Protein AF-A0A3N5LTW9-F1 (afdb_monomer_lite)

pLDDT: mean 76.91, std 12.62, range [43.5, 91.81]

Secondary structure (DSSP, 8-state):
---PPEEE--TTTPPPEEEEEEEE--SSS--SPEEEEEEE-TTS-EEEEEEESS----HHHHHHHH--

Radius of gyration: 15.28 Å; chains: 1; bounding box: 32×19×47 Å

Structure (mmCIF, N/CA/C/O backbone):
data_AF-A0A3N5LTW9-F1
#
_entry.id   AF-A0A3N5LTW9-F1
#
loop_
_atom_site.group_PDB
_atom_site.id
_atom_site.type_symbol
_atom_site.label_atom_id
_atom_site.label_alt_id
_atom_site.label_comp_id
_atom_site.label_asym_id
_atom_site.label_entity_id
_atom_site.label_seq_id
_atom_site.pdbx_PDB_ins_code
_atom_site.Cartn_x
_atom_site.Cartn_y
_atom_site.Cartn_z
_atom_site.occupancy
_atom_site.B_iso_or_equiv
_atom_site.auth_seq_id
_atom_site.auth_comp_id
_atom_site.auth_asym_id
_atom_site.auth_atom_id
_atom_site.pdbx_PDB_model_num
ATOM 1 N N . MET A 1 1 ? -15.803 0.336 -7.392 1.00 43.50 1 MET A N 1
ATOM 2 C CA . MET A 1 1 ? -14.594 1.054 -7.861 1.00 43.50 1 MET A CA 1
ATOM 3 C C . MET A 1 1 ? -13.512 0.026 -8.144 1.00 43.50 1 MET A C 1
ATOM 5 O O . MET A 1 1 ? -13.361 -0.892 -7.350 1.00 43.50 1 MET A O 1
ATOM 9 N N . ARG A 1 2 ? -12.863 0.096 -9.311 1.00 45.34 2 ARG A N 1
ATOM 10 C CA . ARG A 1 2 ? -11.945 -0.945 -9.797 1.00 45.34 2 ARG A CA 1
ATOM 11 C C . ARG A 1 2 ? -10.617 -0.882 -9.039 1.00 45.34 2 ARG A C 1
ATOM 13 O O . ARG A 1 2 ? -9.907 0.110 -9.136 1.00 45.34 2 ARG A O 1
ATOM 20 N N . ASN A 1 3 ? -10.302 -1.951 -8.311 1.00 56.03 3 ASN A N 1
ATOM 21 C CA . ASN A 1 3 ? -8.984 -2.220 -7.733 1.00 56.03 3 ASN A CA 1
ATOM 22 C C . ASN A 1 3 ? -8.035 -2.769 -8.816 1.00 56.03 3 ASN A C 1
ATOM 24 O O . ASN A 1 3 ? -7.483 -3.857 -8.654 1.00 56.03 3 ASN A O 1
ATOM 28 N N . ASP A 1 4 ? -7.967 -2.093 -9.961 1.00 61.72 4 ASP A N 1
ATOM 29 C CA . ASP A 1 4 ? -7.215 -2.576 -11.117 1.00 61.72 4 ASP A CA 1
ATOM 30 C C . ASP A 1 4 ? -5.721 -2.308 -10.920 1.00 61.72 4 ASP A C 1
ATOM 32 O O . ASP A 1 4 ? -5.333 -1.272 -10.374 1.00 61.72 4 ASP A O 1
ATOM 36 N N . ILE A 1 5 ? -4.892 -3.262 -11.334 1.00 71.06 5 ILE A N 1
ATOM 37 C CA . ILE A 1 5 ? -3.441 -3.124 -11.285 1.00 71.06 5 ILE A CA 1
ATOM 38 C C . ILE A 1 5 ? -3.027 -2.246 -12.465 1.00 71.06 5 ILE A C 1
ATOM 40 O O . ILE A 1 5 ? -3.193 -2.628 -13.622 1.00 71.06 5 ILE A O 1
ATOM 44 N N . SER A 1 6 ? -2.450 -1.084 -12.176 1.00 76.19 6 SER A N 1
ATOM 45 C CA . SER A 1 6 ? -1.872 -0.213 -13.195 1.00 76.19 6 SER A CA 1
ATOM 46 C C . SER A 1 6 ? -0.438 -0.638 -13.482 1.00 76.19 6 SER A C 1
ATOM 48 O O . SER A 1 6 ? 0.369 -0.787 -12.566 1.00 76.19 6 SER A O 1
ATOM 50 N N . ILE A 1 7 ? -0.101 -0.812 -14.758 1.00 77.19 7 ILE A N 1
ATOM 51 C CA . ILE A 1 7 ? 1.270 -1.105 -15.185 1.00 77.19 7 ILE A CA 1
ATOM 52 C C . ILE A 1 7 ? 1.996 0.220 -15.407 1.00 77.19 7 ILE A C 1
ATOM 54 O O . ILE A 1 7 ? 1.529 1.059 -16.176 1.00 77.19 7 ILE A O 1
ATOM 58 N N . ASN A 1 8 ? 3.141 0.398 -14.756 1.00 72.06 8 ASN A N 1
ATOM 59 C CA . ASN A 1 8 ? 4.053 1.496 -15.026 1.00 72.06 8 ASN A CA 1
ATOM 60 C C . ASN A 1 8 ? 5.241 0.954 -15.835 1.00 72.06 8 ASN A C 1
ATOM 62 O O . ASN A 1 8 ? 6.074 0.183 -15.345 1.00 72.06 8 ASN A O 1
ATOM 66 N N . TYR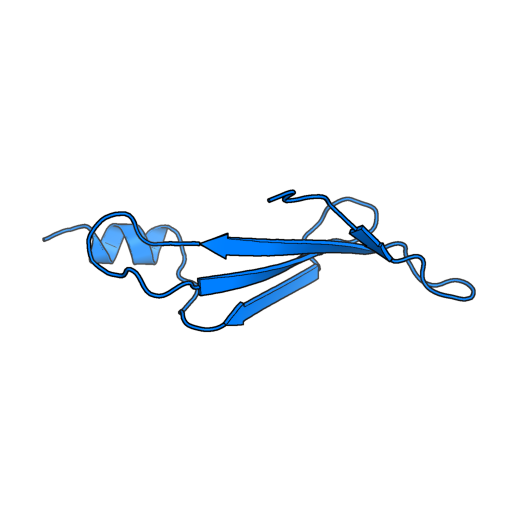 A 1 9 ? 5.264 1.307 -17.119 1.00 67.56 9 TYR A N 1
ATOM 67 C CA . TYR A 1 9 ? 6.365 0.989 -18.016 1.00 67.56 9 TYR A CA 1
ATOM 68 C C . TYR A 1 9 ? 7.452 2.039 -17.798 1.00 67.56 9 TYR A C 1
ATOM 70 O O . TYR A 1 9 ? 7.269 3.193 -18.176 1.00 67.56 9 TYR A O 1
ATOM 78 N N . GLY A 1 10 ? 8.568 1.658 -17.174 1.00 61.78 10 GLY A N 1
ATOM 79 C CA . GLY A 1 10 ? 9.695 2.572 -17.011 1.00 61.78 10 GLY A CA 1
ATOM 80 C C . GLY A 1 10 ? 10.189 3.058 -18.376 1.00 61.78 10 GLY A C 1
ATOM 81 O O . GLY A 1 10 ? 10.546 2.242 -19.227 1.00 61.78 10 GLY A O 1
ATOM 82 N N . GLU A 1 11 ? 10.195 4.373 -18.600 1.00 56.12 11 GLU A N 1
ATOM 83 C CA . GLU A 1 11 ? 10.717 4.953 -19.839 1.00 56.12 11 GLU A CA 1
ATOM 84 C C . GLU A 1 11 ? 12.196 4.573 -20.015 1.00 56.12 11 GLU A C 1
ATOM 86 O O . GLU A 1 11 ? 13.008 4.749 -19.111 1.00 56.12 11 GLU A O 1
ATOM 91 N N . ASN A 1 12 ? 12.532 4.027 -21.189 1.00 51.62 12 ASN A N 1
ATOM 92 C CA . ASN A 1 12 ? 13.888 3.655 -21.609 1.00 51.62 12 ASN A CA 1
ATOM 93 C C . ASN A 1 12 ? 14.674 2.778 -20.612 1.00 51.62 12 ASN A C 1
ATOM 95 O O . ASN A 1 12 ? 15.643 3.214 -19.992 1.00 51.62 12 ASN A O 1
ATOM 99 N N . SER A 1 13 ? 14.361 1.477 -20.597 1.00 56.03 13 SER A N 1
ATOM 100 C CA . SER A 1 13 ? 15.107 0.410 -19.887 1.00 56.03 13 SER A CA 1
ATOM 101 C C . SER A 1 13 ? 14.828 0.279 -18.383 1.00 56.03 13 SER A C 1
ATOM 103 O O . SER A 1 13 ? 15.556 -0.423 -17.681 1.00 56.03 13 SER A O 1
ATOM 105 N N . GLY A 1 14 ? 13.773 0.919 -17.871 1.00 59.75 14 GLY A N 1
ATOM 106 C CA . GLY A 1 14 ? 13.315 0.717 -16.495 1.00 59.75 14 GLY A CA 1
ATOM 107 C C . GLY A 1 14 ? 12.560 -0.606 -16.320 1.00 59.75 14 GLY A C 1
ATOM 108 O O . GLY A 1 14 ? 11.837 -1.047 -17.212 1.00 59.75 14 GLY A O 1
ATOM 109 N N . GLN A 1 15 ? 12.717 -1.253 -15.161 1.00 68.06 15 GLN A N 1
ATOM 110 C CA . GLN A 1 15 ? 11.956 -2.460 -14.818 1.00 68.06 15 GLN A CA 1
ATOM 111 C C . GLN A 1 15 ? 10.453 -2.145 -14.804 1.00 68.06 15 GLN A C 1
ATOM 113 O O . GLN A 1 15 ? 10.039 -1.163 -14.191 1.00 68.06 15 GLN A O 1
ATOM 118 N N . THR A 1 16 ? 9.633 -2.980 -15.451 1.00 79.12 16 THR A N 1
ATOM 119 C CA . THR A 1 16 ? 8.169 -2.893 -15.349 1.00 79.12 16 THR A CA 1
ATOM 120 C C . THR A 1 16 ? 7.755 -3.004 -13.888 1.00 79.12 16 THR A C 1
ATOM 122 O O . THR A 1 16 ? 8.117 -3.977 -13.218 1.00 79.12 16 THR A O 1
ATOM 125 N N . THR A 1 17 ? 6.990 -2.029 -13.405 1.00 83.00 17 THR A N 1
ATOM 126 C CA . THR A 1 17 ? 6.400 -2.069 -12.069 1.00 83.00 17 THR A CA 1
ATOM 127 C C . THR A 1 17 ? 4.884 -2.086 -12.160 1.00 83.00 17 THR A C 1
ATOM 129 O O . THR A 1 17 ? 4.280 -1.589 -13.111 1.00 83.00 17 THR A O 1
ATOM 132 N N . TYR A 1 18 ? 4.261 -2.709 -11.173 1.00 84.69 18 TYR A N 1
ATOM 133 C CA . TYR A 1 18 ? 2.816 -2.781 -11.048 1.00 84.69 18 TYR A CA 1
ATOM 134 C C . TYR A 1 18 ? 2.402 -1.985 -9.830 1.00 84.69 18 TYR A C 1
ATOM 136 O O . TYR A 1 18 ? 2.955 -2.177 -8.755 1.00 84.69 18 TYR A O 1
ATOM 144 N N . PHE A 1 19 ? 1.418 -1.118 -9.981 1.00 85.88 19 PHE A N 1
ATOM 145 C CA . PHE A 1 19 ? 0.935 -0.257 -8.919 1.00 85.88 19 PHE A CA 1
ATOM 146 C C . PHE A 1 19 ? -0.546 -0.516 -8.669 1.00 85.88 19 PHE A C 1
ATOM 148 O O . PHE A 1 19 ? -1.345 -0.584 -9.602 1.00 85.88 19 PHE A O 1
ATOM 155 N N . THR A 1 20 ? -0.935 -0.616 -7.403 1.00 86.75 20 THR A N 1
ATOM 156 C CA . THR A 1 20 ? -2.343 -0.619 -7.000 1.00 86.75 20 THR A CA 1
ATOM 157 C C . THR A 1 20 ? -2.528 0.292 -5.801 1.00 86.75 20 THR A C 1
ATOM 159 O O . THR A 1 20 ? -1.745 0.278 -4.855 1.00 86.75 20 THR A O 1
ATOM 162 N N . ARG A 1 21 ? -3.639 1.024 -5.808 1.00 88.25 21 ARG A N 1
ATOM 163 C CA . ARG A 1 21 ? -4.130 1.761 -4.646 1.00 88.25 21 ARG A CA 1
ATOM 164 C C . ARG A 1 21 ? -5.426 1.127 -4.169 1.00 88.25 21 ARG A C 1
ATOM 166 O O . ARG A 1 21 ? -6.327 0.897 -4.973 1.00 88.25 21 ARG A O 1
ATOM 173 N N . LYS A 1 22 ? -5.514 0.832 -2.878 1.00 84.56 22 LYS A N 1
ATOM 174 C CA . LYS A 1 22 ? -6.701 0.270 -2.230 1.00 84.56 22 LYS A CA 1
ATOM 175 C C . LYS A 1 22 ? -7.091 1.137 -1.046 1.00 84.56 22 LYS A C 1
ATOM 177 O O . LYS A 1 22 ? -6.230 1.596 -0.305 1.00 84.56 22 LYS A O 1
ATOM 182 N N . THR A 1 23 ? -8.389 1.318 -0.856 1.00 85.88 23 THR A N 1
ATOM 183 C CA . THR A 1 23 ? -8.937 1.956 0.341 1.00 85.88 23 THR A CA 1
ATOM 184 C C . THR A 1 23 ? -9.488 0.868 1.249 1.00 85.88 23 THR A C 1
ATOM 186 O O . THR A 1 23 ? -10.335 0.082 0.825 1.00 85.88 23 THR A O 1
ATOM 189 N N . VAL A 1 24 ? -8.993 0.809 2.480 1.00 83.38 24 VAL A N 1
ATOM 190 C CA . VAL A 1 24 ? -9.460 -0.102 3.525 1.00 83.38 24 VAL A CA 1
ATOM 191 C C . VAL A 1 24 ? -10.366 0.685 4.463 1.00 83.38 24 VAL A C 1
ATOM 193 O O . VAL A 1 24 ? -9.997 1.758 4.933 1.00 83.38 24 VAL A O 1
ATOM 196 N N . ILE A 1 25 ? -11.559 0.158 4.719 1.00 79.12 25 ILE A N 1
ATOM 197 C CA . ILE A 1 25 ? -12.509 0.703 5.692 1.00 79.12 25 ILE A CA 1
ATOM 198 C C . ILE A 1 25 ? -12.664 -0.365 6.772 1.00 79.12 25 ILE A C 1
ATOM 200 O O . ILE A 1 25 ? -12.930 -1.521 6.448 1.00 79.12 25 ILE A O 1
ATOM 204 N N . GLY A 1 26 ? -12.439 -0.006 8.036 1.00 74.38 26 GLY A N 1
ATOM 205 C CA . GLY A 1 26 ? -12.548 -0.952 9.144 1.00 74.38 26 GLY A CA 1
ATOM 206 C C . GLY A 1 26 ? -14.001 -1.361 9.395 1.00 74.38 26 GLY A C 1
ATOM 207 O O . GLY A 1 26 ? -14.896 -0.522 9.359 1.00 74.38 26 GLY A O 1
ATOM 2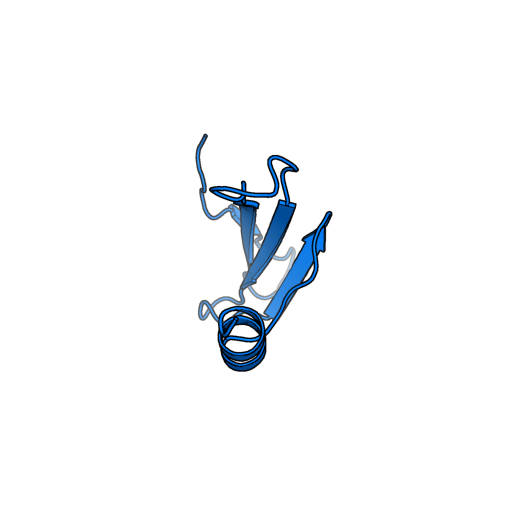08 N N . GLU A 1 27 ? -14.241 -2.641 9.690 1.00 65.12 27 GLU A N 1
ATOM 209 C CA . GLU A 1 27 ? -15.608 -3.181 9.784 1.00 65.12 27 GLU A CA 1
ATOM 210 C C . GLU A 1 27 ? -16.363 -2.819 11.077 1.00 65.12 27 GLU A C 1
ATOM 212 O O . GLU A 1 27 ? -17.570 -3.032 11.131 1.00 65.12 27 GLU A O 1
ATOM 217 N N . GLN A 1 28 ? -15.717 -2.287 12.130 1.00 60.34 28 GLN A N 1
ATOM 218 C CA . GLN A 1 28 ? -16.397 -2.131 13.437 1.00 60.34 28 GLN A CA 1
ATOM 219 C C . GLN A 1 28 ? -16.014 -0.908 14.291 1.00 60.34 28 GLN A C 1
ATOM 221 O O . GLN A 1 28 ? -16.856 -0.415 15.037 1.00 60.34 28 GLN A O 1
ATOM 226 N N . ARG A 1 29 ? -14.769 -0.406 14.238 1.00 57.19 29 ARG A N 1
ATOM 227 C CA . ARG A 1 29 ? -14.299 0.669 15.151 1.00 57.19 29 ARG A CA 1
ATOM 228 C C . ARG A 1 29 ? -13.705 1.896 14.463 1.00 57.19 29 ARG A C 1
ATOM 230 O O . ARG A 1 29 ? -13.472 2.901 15.124 1.00 57.19 29 ARG A O 1
ATOM 237 N N . CYS A 1 30 ? -13.476 1.840 13.153 1.00 56.91 30 CYS A N 1
ATOM 238 C CA . CYS A 1 30 ? -12.861 2.937 12.421 1.00 56.91 30 CYS A CA 1
ATOM 239 C C . CYS A 1 30 ? -13.441 3.020 11.006 1.00 56.91 30 CYS A C 1
ATOM 241 O O . CYS A 1 30 ? -13.076 2.246 10.126 1.00 56.91 30 CYS A O 1
ATOM 243 N N . TYR A 1 31 ? -14.345 3.979 10.798 1.00 67.88 31 TYR A N 1
ATOM 244 C CA . TYR A 1 31 ? -14.866 4.332 9.473 1.00 67.88 31 TYR A CA 1
ATOM 245 C C . TYR A 1 31 ? -13.911 5.247 8.698 1.00 67.88 31 TYR A C 1
ATOM 247 O O . TYR A 1 31 ? -14.252 5.719 7.614 1.00 67.88 31 TYR A O 1
ATOM 255 N N . GLN A 1 32 ? -12.736 5.549 9.260 1.00 75.94 32 GLN A N 1
ATOM 256 C CA . GLN A 1 32 ? -11.748 6.349 8.559 1.00 75.94 32 GLN A CA 1
ATOM 257 C C . GLN A 1 32 ? -11.169 5.521 7.406 1.00 75.94 32 GLN A C 1
ATOM 259 O O . GLN A 1 32 ? -10.680 4.414 7.642 1.00 75.94 32 GLN A O 1
ATOM 264 N N . PRO A 1 33 ? -11.236 6.026 6.163 1.00 79.56 33 PRO A N 1
ATOM 265 C CA . PRO A 1 33 ? -10.640 5.347 5.028 1.00 79.56 33 PRO A CA 1
ATOM 266 C C . PRO A 1 33 ? -9.117 5.375 5.168 1.00 79.56 33 PRO A C 1
ATOM 268 O O . PRO A 1 33 ? -8.512 6.442 5.260 1.00 79.56 33 PRO A O 1
ATOM 271 N N . ILE A 1 34 ? -8.504 4.196 5.161 1.00 84.56 34 ILE A N 1
ATOM 272 C CA . ILE A 1 34 ? -7.052 4.035 5.125 1.00 84.56 34 ILE A CA 1
ATOM 273 C C . ILE A 1 34 ? -6.661 3.783 3.674 1.00 84.56 34 ILE A C 1
ATOM 275 O O . ILE A 1 34 ? -7.140 2.834 3.052 1.00 84.56 34 ILE A O 1
ATOM 279 N N . GLU A 1 35 ? -5.790 4.619 3.122 1.00 87.38 35 GLU A N 1
ATOM 280 C CA . GLU A 1 35 ? -5.274 4.422 1.769 1.00 87.38 35 GLU A CA 1
ATOM 281 C C . GLU A 1 35 ? -3.989 3.600 1.809 1.00 87.38 35 GLU A C 1
ATOM 283 O O . GLU A 1 35 ? -3.040 3.927 2.521 1.00 87.38 35 GLU A O 1
ATOM 288 N N . VAL A 1 36 ? -3.959 2.529 1.021 1.00 89.00 36 VAL A N 1
ATOM 289 C CA . VAL A 1 36 ? -2.817 1.631 0.880 1.00 89.00 36 VAL A CA 1
ATOM 290 C C . VAL A 1 36 ? -2.374 1.636 -0.574 1.00 89.00 36 VAL A C 1
ATOM 292 O O . VAL A 1 36 ? -3.112 1.222 -1.469 1.00 89.00 36 VAL A O 1
ATOM 295 N N . GLU A 1 37 ? -1.154 2.098 -0.800 1.00 90.19 37 GLU A N 1
ATOM 296 C CA . GLU A 1 37 ? -0.471 2.085 -2.087 1.00 90.19 37 GLU A CA 1
ATOM 297 C C . GLU A 1 37 ? 0.552 0.945 -2.072 1.00 90.19 37 GLU A C 1
ATOM 299 O O . GLU A 1 37 ? 1.354 0.840 -1.143 1.00 90.19 37 GLU A O 1
ATOM 304 N N . LEU A 1 38 ? 0.498 0.067 -3.072 1.00 89.75 38 LEU A N 1
ATOM 305 C CA . LEU A 1 38 ? 1.400 -1.074 -3.219 1.00 89.75 38 LEU A CA 1
ATOM 306 C C . LEU A 1 38 ? 2.048 -1.024 -4.598 1.00 89.75 38 LEU A C 1
ATOM 308 O O . LEU A 1 38 ? 1.343 -0.957 -5.609 1.00 89.75 38 LEU A O 1
ATOM 312 N N . THR A 1 39 ? 3.373 -1.129 -4.624 1.00 88.38 39 THR A N 1
ATOM 313 C CA . THR A 1 39 ? 4.157 -1.233 -5.852 1.00 88.38 39 THR A CA 1
ATOM 314 C C . THR A 1 39 ? 4.877 -2.572 -5.885 1.00 88.38 39 THR A C 1
ATOM 316 O O . THR A 1 39 ? 5.593 -2.939 -4.952 1.00 88.38 39 THR A O 1
ATOM 319 N N . PHE A 1 40 ? 4.721 -3.296 -6.983 1.00 88.31 40 PHE A N 1
ATOM 320 C CA . PHE A 1 40 ? 5.362 -4.574 -7.236 1.00 88.31 40 PHE A CA 1
ATOM 321 C C . PHE A 1 40 ? 6.355 -4.459 -8.386 1.00 88.31 40 PHE A C 1
ATOM 323 O O . PHE A 1 40 ? 6.182 -3.654 -9.300 1.00 88.31 40 PHE A O 1
ATOM 330 N N . ASN A 1 41 ? 7.382 -5.301 -8.368 1.00 87.25 41 ASN A N 1
ATOM 331 C CA . ASN A 1 41 ? 8.266 -5.481 -9.512 1.00 87.25 41 ASN A CA 1
ATOM 332 C C . ASN A 1 41 ? 7.623 -6.372 -10.590 1.00 87.25 41 ASN A C 1
ATOM 334 O O . ASN A 1 41 ? 6.542 -6.933 -10.410 1.00 87.25 41 ASN A O 1
ATOM 338 N N . SER A 1 42 ? 8.341 -6.579 -11.693 1.00 84.88 42 SER A N 1
ATOM 339 C CA . SER A 1 42 ? 7.914 -7.423 -12.815 1.00 84.88 42 SER A CA 1
ATOM 340 C C . SER A 1 42 ? 7.627 -8.889 -12.449 1.00 84.88 42 SER A C 1
ATOM 342 O O . SER A 1 42 ? 6.954 -9.583 -13.208 1.00 84.88 42 SER A O 1
ATOM 344 N N . ARG A 1 43 ? 8.101 -9.362 -11.287 1.00 88.00 43 ARG A N 1
ATOM 345 C CA . ARG A 1 43 ? 7.852 -10.702 -10.729 1.00 88.00 43 ARG A CA 1
ATOM 346 C C . ARG A 1 43 ? 6.726 -10.720 -9.686 1.00 88.00 43 ARG A C 1
ATOM 348 O O . ARG A 1 43 ? 6.596 -11.709 -8.971 1.00 88.00 43 ARG A 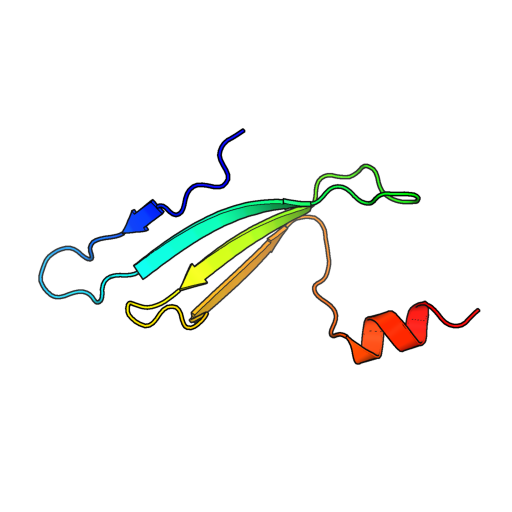O 1
ATOM 355 N N . TYR A 1 44 ? 5.938 -9.648 -9.579 1.00 84.00 44 TYR A N 1
ATOM 356 C CA . TYR A 1 44 ? 4.882 -9.471 -8.572 1.00 84.00 44 TYR A CA 1
ATOM 357 C C . TYR A 1 44 ? 5.377 -9.527 -7.119 1.00 84.00 44 TYR A C 1
ATOM 359 O O . TYR A 1 44 ? 4.617 -9.827 -6.201 1.00 84.00 44 TYR A O 1
ATOM 367 N N . GLN A 1 45 ? 6.650 -9.211 -6.885 1.00 87.94 45 GLN A N 1
ATOM 368 C CA . GLN A 1 45 ? 7.185 -9.061 -5.535 1.00 87.94 45 GLN A CA 1
ATOM 369 C C . GLN A 1 45 ? 6.987 -7.615 -5.087 1.00 87.94 45 GLN A C 1
ATOM 371 O O . GLN A 1 45 ? 7.291 -6.693 -5.845 1.00 87.94 45 GLN A O 1
ATOM 376 N N . LEU A 1 46 ? 6.474 -7.422 -3.872 1.00 88.38 46 LEU A N 1
ATOM 377 C CA . LEU A 1 46 ? 6.259 -6.099 -3.289 1.00 88.38 46 LEU A CA 1
ATOM 378 C C . LEU A 1 46 ? 7.614 -5.410 -3.079 1.00 88.38 46 LEU A C 1
ATOM 380 O O . LEU A 1 46 ? 8.464 -5.935 -2.361 1.00 88.38 46 LEU A O 1
ATOM 384 N N . ILE A 1 47 ? 7.808 -4.260 -3.718 1.00 91.81 47 ILE A N 1
ATOM 385 C CA . ILE A 1 47 ? 9.043 -3.465 -3.631 1.00 91.81 47 ILE A CA 1
ATOM 386 C C . ILE A 1 47 ? 8.841 -2.140 -2.906 1.00 91.81 47 ILE A C 1
ATOM 388 O O . ILE A 1 47 ? 9.801 -1.599 -2.371 1.00 91.81 47 ILE A O 1
ATOM 392 N N . ASP A 1 48 ? 7.610 -1.634 -2.870 1.00 88.94 48 ASP A N 1
ATOM 393 C CA . ASP A 1 48 ? 7.258 -0.445 -2.107 1.00 88.94 48 ASP A CA 1
ATOM 394 C C . ASP A 1 48 ? 5.823 -0.548 -1.587 1.00 88.94 48 ASP A C 1
ATOM 396 O O . ASP A 1 48 ? 4.944 -1.143 -2.221 1.00 88.94 48 ASP A O 1
ATOM 400 N N . GLN A 1 49 ? 5.605 0.013 -0.403 1.00 88.69 49 GLN A N 1
ATOM 401 C CA . GLN A 1 49 ? 4.300 0.079 0.228 1.00 88.69 49 GLN A CA 1
ATOM 402 C C . GLN A 1 49 ? 4.188 1.349 1.057 1.00 88.69 49 GLN A C 1
ATOM 404 O O . GLN A 1 49 ? 5.002 1.602 1.945 1.00 88.69 49 GLN A O 1
ATOM 409 N N . LYS A 1 50 ? 3.089 2.068 0.854 1.00 89.19 50 LYS A N 1
ATOM 410 C CA . LYS A 1 50 ? 2.756 3.269 1.610 1.00 89.19 50 LYS A CA 1
ATOM 411 C C . LYS A 1 50 ? 1.344 3.169 2.164 1.00 89.19 50 LYS A C 1
ATOM 413 O O . LYS A 1 50 ? 0.408 2.796 1.462 1.00 89.19 50 LYS A O 1
ATOM 418 N N . VAL A 1 51 ? 1.206 3.485 3.448 1.00 88.88 51 VAL A N 1
ATOM 419 C CA . VAL A 1 51 ? -0.072 3.493 4.165 1.00 88.88 51 VAL A CA 1
ATOM 420 C C . VAL A 1 51 ? -0.329 4.908 4.662 1.00 88.88 51 VAL A C 1
ATOM 422 O O . VAL A 1 51 ? 0.517 5.489 5.337 1.00 88.88 51 VAL A O 1
ATOM 425 N N . THR A 1 52 ? -1.491 5.456 4.322 1.00 87.94 52 THR A N 1
ATOM 426 C CA . THR A 1 52 ? -1.928 6.796 4.727 1.00 87.94 52 THR A CA 1
ATOM 427 C C . THR A 1 52 ? -3.194 6.677 5.565 1.00 87.94 52 THR A C 1
ATOM 429 O O . THR A 1 52 ? -4.137 5.994 5.175 1.00 87.94 52 THR A O 1
ATOM 432 N N . GLY A 1 53 ? -3.21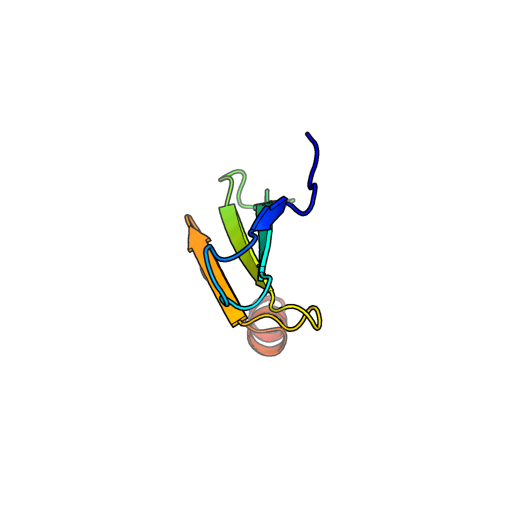8 7.340 6.725 1.00 83.75 53 GLY A N 1
ATOM 433 C CA . GLY A 1 53 ? -4.362 7.297 7.645 1.00 83.75 53 GLY A CA 1
ATOM 434 C C . GLY A 1 53 ? -4.397 6.072 8.566 1.00 83.75 53 GLY A C 1
ATOM 435 O O . GLY A 1 53 ? -5.388 5.862 9.253 1.00 83.75 53 GLY A O 1
ATOM 436 N N . GLY A 1 54 ? -3.326 5.276 8.612 1.00 81.06 54 GLY A N 1
ATOM 437 C CA . GLY A 1 54 ? -3.222 4.114 9.492 1.00 81.06 54 GLY A CA 1
ATOM 438 C C . GLY A 1 54 ? -1.780 3.663 9.701 1.00 81.06 54 GLY A C 1
ATOM 439 O O . GLY A 1 54 ? -0.855 4.180 9.072 1.00 81.06 54 GLY A O 1
ATOM 440 N N . LYS A 1 55 ? -1.595 2.680 10.584 1.00 82.06 55 LYS A N 1
ATOM 441 C CA . LYS A 1 55 ? -0.309 2.017 10.811 1.00 82.06 55 LYS A CA 1
ATOM 442 C C . LYS A 1 55 ? -0.384 0.597 10.262 1.00 82.06 55 LYS A C 1
ATOM 444 O O . LYS A 1 55 ? -1.349 -0.118 10.514 1.00 82.06 55 LYS A O 1
ATOM 449 N N . ARG A 1 56 ? 0.645 0.188 9.521 1.00 81.06 56 ARG A N 1
ATOM 450 C CA . ARG A 1 56 ? 0.836 -1.221 9.180 1.00 81.06 56 ARG A CA 1
ATOM 451 C C . ARG A 1 56 ? 1.362 -1.946 10.413 1.00 81.06 56 ARG A C 1
ATOM 453 O O . ARG A 1 56 ? 2.376 -1.528 10.968 1.00 81.06 56 ARG A O 1
ATOM 460 N N . ILE A 1 57 ? 0.689 -3.024 10.776 1.00 84.94 57 ILE A N 1
ATOM 461 C CA . ILE A 1 57 ? 1.124 -3.956 11.812 1.00 84.94 57 ILE A CA 1
ATOM 462 C C . ILE A 1 57 ? 1.363 -5.332 11.192 1.00 84.94 57 ILE A C 1
ATOM 464 O O . ILE A 1 57 ? 0.868 -5.616 10.092 1.00 84.94 57 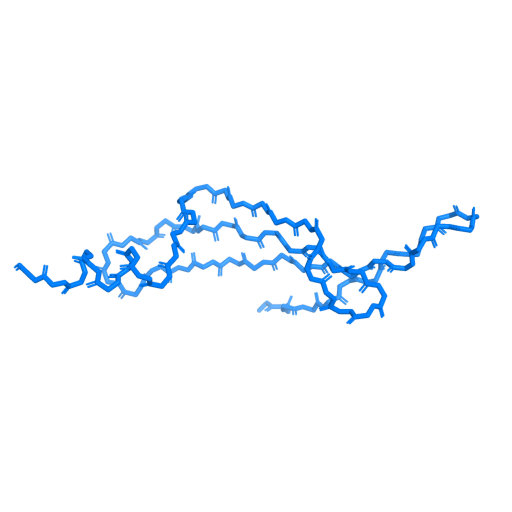ILE A O 1
ATOM 468 N N . THR A 1 58 ? 2.173 -6.157 11.844 1.00 86.94 58 THR A N 1
ATOM 469 C CA . THR A 1 58 ? 2.353 -7.556 11.453 1.00 86.94 58 THR A CA 1
ATOM 470 C C . THR A 1 58 ? 1.179 -8.408 11.927 1.00 86.94 58 THR A C 1
ATOM 472 O O . THR A 1 58 ? 0.302 -7.947 12.661 1.00 86.94 58 THR A O 1
ATOM 475 N N . GLN A 1 59 ? 1.141 -9.661 11.475 1.00 81.31 59 GLN A N 1
ATOM 476 C CA . GLN A 1 59 ? 0.117 -10.600 11.918 1.00 81.31 59 GLN A CA 1
ATOM 477 C C . GLN A 1 59 ? 0.226 -10.847 13.429 1.00 81.31 59 GLN A C 1
ATOM 479 O O . GLN A 1 59 ? -0.778 -10.833 14.128 1.00 81.31 59 GLN A O 1
ATOM 484 N N . GLU A 1 60 ? 1.446 -10.998 13.932 1.00 84.56 60 GLU A N 1
ATOM 485 C CA . GLU A 1 60 ? 1.745 -11.225 15.344 1.00 84.56 60 GLU A CA 1
ATOM 486 C C . GLU A 1 60 ? 1.304 -10.043 16.218 1.00 84.56 60 GLU A C 1
ATOM 488 O O . GLU A 1 60 ? 0.728 -10.243 17.283 1.00 84.56 60 GLU A O 1
ATOM 493 N N . GLU A 1 61 ? 1.528 -8.807 15.757 1.00 83.62 61 GLU A N 1
ATOM 494 C CA 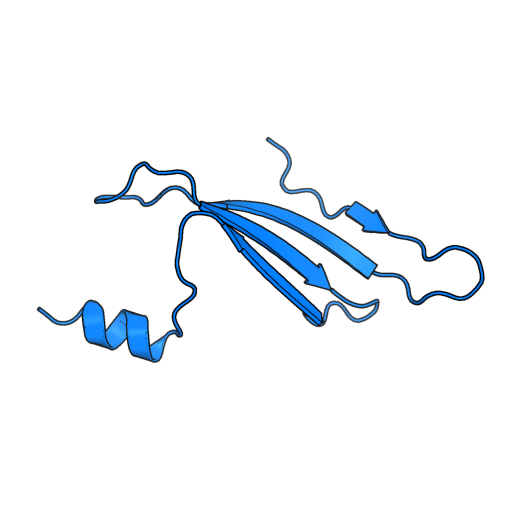. GLU A 1 61 ? 1.044 -7.599 16.436 1.00 83.62 61 GLU A CA 1
ATOM 495 C C . GLU A 1 61 ? -0.493 -7.542 16.460 1.00 83.62 61 GLU A C 1
ATOM 497 O O . GLU A 1 61 ? -1.078 -7.219 17.491 1.00 83.62 61 GLU A O 1
ATOM 502 N N . PHE A 1 62 ? -1.155 -7.901 15.353 1.00 82.62 62 PHE A N 1
ATOM 503 C CA . PHE A 1 62 ? -2.618 -7.949 15.288 1.00 82.62 62 PHE A CA 1
ATOM 504 C C . PHE A 1 62 ? -3.206 -9.005 16.232 1.00 82.62 62 PHE A C 1
ATOM 506 O O . PHE A 1 62 ? -4.179 -8.733 16.929 1.00 82.62 62 PHE A O 1
ATOM 513 N N . GLU A 1 63 ? -2.611 -10.198 16.284 1.00 83.31 63 GLU A N 1
ATOM 514 C CA . GLU A 1 63 ? -3.034 -11.274 17.187 1.00 83.31 63 GLU A CA 1
ATOM 515 C C . GLU A 1 63 ? -2.819 -10.901 18.662 1.00 83.31 63 GLU A C 1
ATOM 517 O O . GLU A 1 63 ? -3.673 -11.198 19.498 1.00 83.31 63 GLU A O 1
ATOM 522 N N . ALA A 1 64 ? -1.730 -10.195 18.982 1.00 83.62 64 ALA A N 1
ATOM 523 C CA . ALA A 1 64 ? -1.458 -9.711 20.333 1.00 83.62 64 ALA A CA 1
ATOM 524 C C . ALA A 1 64 ? -2.460 -8.639 20.801 1.00 83.62 64 ALA A C 1
ATOM 526 O O . ALA A 1 64 ? -2.854 -8.647 21.964 1.00 83.62 64 ALA A O 1
ATOM 527 N N . GLU A 1 65 ? -2.894 -7.738 19.914 1.00 74.81 65 GLU A N 1
ATOM 528 C CA . GLU A 1 65 ? -3.927 -6.731 20.215 1.00 74.81 65 GLU A CA 1
ATOM 529 C C . GLU A 1 65 ? -5.355 -7.308 20.209 1.00 74.81 65 GLU A C 1
ATOM 531 O O . GLU A 1 65 ? -6.260 -6.733 20.817 1.00 74.81 65 GLU A O 1
ATOM 536 N N . ALA A 1 66 ? -5.576 -8.431 19.518 1.00 69.00 66 ALA A N 1
ATOM 537 C CA . ALA A 1 66 ? -6.868 -9.111 19.454 1.00 69.00 66 ALA A CA 1
ATOM 538 C C . ALA A 1 66 ? -7.188 -9.940 20.711 1.00 69.00 66 ALA A C 1
ATOM 540 O O . ALA A 1 66 ? -8.344 -10.332 20.901 1.00 69.00 66 ALA A O 1
ATOM 541 N N . GLN A 1 67 ? -6.197 -10.199 21.569 1.00 54.28 67 GLN A N 1
ATOM 542 C CA . GLN A 1 67 ? -6.401 -10.872 22.846 1.00 54.28 67 GLN A CA 1
ATOM 543 C C . GLN A 1 67 ? -6.854 -9.838 23.907 1.00 54.28 67 GLN A C 1
ATOM 545 O O . GLN A 1 67 ? -6.154 -8.847 24.109 1.00 54.28 67 GLN A O 1
ATOM 550 N N . PRO A 1 68 ? -8.026 -10.024 24.547 1.00 57.50 68 PRO A N 1
ATOM 551 C CA . PRO A 1 68 ? -8.641 -9.040 25.447 1.00 57.50 68 PRO A CA 1
ATOM 552 C C . PRO A 1 68 ? -7.883 -8.802 26.758 1.00 57.50 68 PRO A C 1
ATOM 554 O O . PRO A 1 68 ? -7.225 -9.746 27.255 1.00 57.50 68 PRO A O 1
#

Sequence (68 aa):
MRNDISINYGENSGQTTYFTRKTVIGEQRCYQPIEVELTFNSRYQLIDQKVTGGKRITQEEFEAEAQP

Foldseek 3Di:
DDQDWDWDDPPPPDFIKTKGWDWDADDPDGRDTKIKIFIATPVRHTPDIDIDPDDDDDPVVVVVVPPD